Protein AF-A0A7S2LP36-F1 (afdb_monomer)

Foldseek 3Di:
DPDQAAEEEQEAQAPVSVVVVVCCCPVDDPRNHDYHYHYPDPDGHVQFDKDKDQQVVVPDPPPPPVDDDDDDDDDDDDDDDDDDDDDDDDDDDPPPDDPRIDIDGPGDDDDDCVVCVVVVVVCVVVVNDDDDDDPKDWDDPPNNPADTAIPPDPCRRCVDVVNVPDPVSVVVVVD

Sequence (175 aa):
MPDQPKSIAIVGGGVSGLAAAWHLQTQSTPNSVDVHIYESASRLGGHAHTITVDTEKMTSRDYVNGNNGGNSNVTSTNVVEEEKKEEDASTKATQKKNKHEVDIDVGFMVYNNANYPNMTNWFKEMGIQGEETDMSLSISLDQGKTVEWSSHSLQGIFANPMQAIKPEFYTFLRD

Mean predicted aligned error: 13.31 Å

Nearest PDB structures (foldseek):
  6esd-assembly1_A  TM=7.576E-01  e=5.656E-02  Chromobacterium violaceum ATCC 12472
  6g2p-assembly1_A  TM=7.213E-01  e=4.065E-02  Chromobacterium violaceum ATCC 12472
  8dbs-assembly1_A  TM=4.023E-01  e=6.161E+00  Escherichia coli
  5jxt-assembly1_N  TM=4.016E-01  e=9.158E+00  Thermothelomyces thermophilus ATCC 42464

Organism: NCBI:txid267567

Solvent-accessible surface area (backbone atoms only — not comparable to full-atom values): 11621 Å² total; per-residue (Å²): 129,85,75,76,49,47,78,44,82,38,83,41,38,23,62,70,36,48,50,51,52,50,49,54,65,70,73,44,64,88,71,44,62,41,82,45,78,46,51,96,58,101,61,69,27,64,61,45,38,72,46,80,42,52,53,74,80,62,65,71,75,87,76,72,65,96,71,82,88,84,87,87,86,86,89,81,88,83,86,89,81,90,81,90,76,89,79,78,97,87,75,79,72,86,71,80,73,55,97,50,53,45,77,42,64,80,27,79,77,77,86,54,65,87,87,35,52,69,58,50,51,50,35,54,76,71,68,55,85,84,77,92,77,85,88,66,53,72,49,71,34,80,90,58,71,73,43,40,37,26,72,81,41,79,61,28,56,42,60,39,70,77,45,70,76,39,72,68,51,56,52,62,76,70,110

InterPro domains:
  IPR036188 FAD/NAD(P)-binding domain superfamily [G3DSA:3.50.50.60] (2-112)
  IPR036188 FAD/NAD(P)-binding domain superfamily [SSF51905] (1-161)
  IPR050464 Zeta Carotene Desaturase and Related Oxidoreductases [PTHR42923] (3-163)

pLDDT: mean 76.99, std 21.81, range [26.44, 98.38]

Structure (mmCIF, N/CA/C/O backbone):
data_AF-A0A7S2LP36-F1
#
_entry.id   AF-A0A7S2LP36-F1
#
loop_
_atom_site.group_PDB
_atom_site.id
_atom_site.type_symbol
_atom_site.label_atom_id
_atom_site.label_alt_id
_atom_site.label_comp_id
_atom_site.label_asym_id
_atom_site.label_entity_id
_atom_site.label_seq_id
_atom_site.pdbx_PDB_ins_code
_atom_site.Cartn_x
_atom_site.Cartn_y
_atom_site.Cartn_z
_atom_site.occupancy
_atom_site.B_iso_or_equiv
_atom_site.auth_seq_id
_atom_site.auth_comp_id
_atom_site.auth_asym_id
_atom_site.auth_atom_id
_atom_site.pdbx_PDB_model_num
ATOM 1 N N . MET A 1 1 ? -24.268 7.402 36.076 1.00 55.09 1 MET A N 1
ATOM 2 C CA . MET A 1 1 ? -23.758 6.145 35.490 1.00 55.09 1 MET A CA 1
ATOM 3 C C . MET A 1 1 ? -22.726 6.536 34.448 1.00 55.09 1 MET A C 1
ATOM 5 O O . MET A 1 1 ? -23.003 7.518 33.769 1.00 55.09 1 MET A O 1
ATOM 9 N N . PRO A 1 2 ? -21.554 5.888 34.342 1.00 63.28 2 PRO A N 1
ATOM 10 C CA . PRO A 1 2 ? -20.720 6.088 33.161 1.00 63.28 2 PRO A CA 1
ATOM 11 C C . PRO A 1 2 ? -21.531 5.680 31.925 1.00 63.28 2 PRO A C 1
ATOM 13 O O . PRO A 1 2 ? -22.260 4.683 31.978 1.00 63.28 2 PRO A O 1
ATOM 16 N N . ASP A 1 3 ? -21.459 6.478 30.861 1.00 79.06 3 ASP A N 1
ATOM 17 C CA . ASP A 1 3 ? -22.125 6.150 29.601 1.00 79.06 3 ASP A CA 1
ATOM 18 C C . ASP A 1 3 ? -21.605 4.805 29.088 1.00 79.06 3 ASP A C 1
ATOM 20 O O . ASP A 1 3 ? -20.409 4.516 29.152 1.00 79.06 3 ASP A O 1
ATOM 24 N N . GLN A 1 4 ? -22.520 3.956 28.620 1.00 86.06 4 GLN A N 1
ATOM 25 C CA . GLN A 1 4 ? -22.151 2.684 28.006 1.00 86.06 4 GLN A CA 1
ATOM 26 C C . GLN A 1 4 ? -21.386 2.943 26.697 1.00 86.06 4 GLN A C 1
ATOM 28 O O . GLN A 1 4 ? -21.746 3.876 25.968 1.00 86.06 4 GLN A O 1
ATOM 33 N N . PRO A 1 5 ? -20.363 2.130 26.372 1.00 90.19 5 PRO A N 1
ATOM 34 C CA . PRO A 1 5 ? -19.635 2.277 25.120 1.00 90.19 5 PRO A CA 1
ATOM 35 C C . PRO A 1 5 ? -20.576 2.119 23.924 1.00 90.19 5 PRO A C 1
ATOM 37 O O . PRO A 1 5 ? -21.447 1.247 23.896 1.00 90.19 5 PRO A O 1
ATOM 40 N N . LYS A 1 6 ? -20.389 2.959 22.905 1.00 94.31 6 LYS A N 1
ATOM 41 C CA . LYS A 1 6 ? -21.100 2.830 21.630 1.00 94.31 6 LYS A CA 1
ATOM 42 C C . LYS A 1 6 ? -20.491 1.678 20.837 1.00 94.31 6 LYS A C 1
ATOM 44 O O . LYS A 1 6 ? -19.325 1.754 20.457 1.00 94.31 6 LYS A O 1
ATOM 49 N N . SER A 1 7 ? -21.286 0.647 20.564 1.00 95.62 7 SER A N 1
ATOM 50 C CA . SER A 1 7 ? -20.868 -0.464 19.706 1.00 95.62 7 SER A CA 1
ATOM 51 C C . SER A 1 7 ? -20.944 -0.057 18.232 1.00 95.62 7 SER A C 1
ATOM 53 O O . SER A 1 7 ? -21.979 0.429 17.768 1.00 95.62 7 SER A O 1
ATOM 55 N N . ILE A 1 8 ? -19.840 -0.219 17.504 1.00 97.31 8 ILE A N 1
ATOM 56 C CA . ILE A 1 8 ? -19.691 0.170 16.099 1.00 97.31 8 ILE A CA 1
ATOM 57 C C . ILE A 1 8 ? -19.201 -1.041 15.309 1.00 97.31 8 ILE A C 1
ATOM 59 O O . ILE A 1 8 ? -18.147 -1.596 15.606 1.00 97.31 8 ILE A O 1
ATOM 63 N N . ALA A 1 9 ? -19.943 -1.419 14.268 1.00 98.12 9 ALA A N 1
ATOM 64 C CA . ALA A 1 9 ? -19.533 -2.449 13.322 1.00 98.12 9 ALA A CA 1
ATOM 65 C C . ALA A 1 9 ? -18.918 -1.816 12.064 1.00 98.12 9 ALA A C 1
ATOM 67 O O . ALA A 1 9 ? -19.530 -0.953 11.433 1.00 98.12 9 ALA A O 1
ATOM 68 N N . ILE A 1 10 ? -17.732 -2.280 11.677 1.00 98.38 10 ILE A N 1
ATOM 69 C CA . ILE A 1 10 ? -17.052 -1.939 10.425 1.00 98.38 10 ILE A CA 1
ATOM 70 C C . ILE A 1 10 ? -17.064 -3.184 9.540 1.00 98.38 10 ILE A C 1
ATOM 72 O O . ILE A 1 10 ? -16.553 -4.230 9.930 1.00 98.38 10 ILE A O 1
ATOM 76 N N . VAL A 1 11 ? -17.649 -3.079 8.346 1.00 98.12 11 VAL A N 1
ATOM 77 C CA . VAL A 1 11 ? -17.704 -4.177 7.370 1.00 98.12 11 VAL A CA 1
ATOM 78 C C . VAL A 1 11 ? -16.636 -3.940 6.304 1.00 98.12 11 VAL A C 1
ATOM 80 O O . VAL A 1 11 ? -16.739 -3.004 5.514 1.00 98.12 11 VAL A O 1
ATOM 83 N N . GLY A 1 12 ? -15.612 -4.790 6.305 1.00 97.75 12 GLY A N 1
ATOM 84 C CA . GLY A 1 12 ? -14.416 -4.701 5.472 1.00 97.75 12 GLY A CA 1
ATOM 85 C C . GLY A 1 12 ? -13.174 -4.321 6.284 1.00 97.75 12 GLY A C 1
ATOM 86 O O . GLY A 1 12 ? -13.074 -3.221 6.820 1.00 97.75 12 GLY A O 1
ATOM 87 N N . GLY A 1 13 ? -12.196 -5.222 6.324 1.00 96.88 13 GLY A N 1
ATOM 88 C CA . GLY A 1 13 ? -10.902 -5.092 6.998 1.00 96.88 13 GLY A CA 1
ATOM 89 C C . GLY A 1 13 ? -9.774 -4.610 6.082 1.00 96.88 13 GLY A C 1
ATOM 90 O O . GLY A 1 13 ? -8.608 -4.917 6.326 1.00 96.88 13 GLY A O 1
ATOM 91 N N . GLY A 1 14 ? -10.104 -3.894 5.004 1.00 96.38 14 GLY A N 1
ATOM 92 C CA . GLY A 1 14 ? -9.122 -3.226 4.146 1.00 96.38 14 GLY A CA 1
ATOM 93 C C . GLY A 1 14 ? -8.519 -1.975 4.795 1.00 96.38 14 GLY A C 1
ATOM 94 O O . GLY A 1 14 ? -8.896 -1.588 5.900 1.00 96.38 14 GLY A O 1
ATOM 95 N N . VAL A 1 15 ? -7.625 -1.295 4.071 1.00 94.81 15 VAL A N 1
ATOM 96 C CA . VAL A 1 15 ? -6.951 -0.060 4.529 1.00 94.81 15 VAL A CA 1
ATOM 97 C C . VAL A 1 15 ? -7.940 0.979 5.080 1.00 94.81 15 VAL A C 1
ATOM 99 O O . VAL A 1 15 ? -7.708 1.539 6.146 1.00 94.81 15 VAL A O 1
ATOM 102 N N . SER A 1 16 ? -9.075 1.196 4.408 1.00 95.38 16 SER A N 1
ATOM 103 C CA . SER A 1 16 ? -10.108 2.143 4.852 1.00 95.38 16 SER A CA 1
ATOM 104 C C . SER A 1 16 ? -10.789 1.732 6.161 1.00 95.38 16 SER A C 1
ATOM 106 O O . SER A 1 16 ? -10.998 2.576 7.030 1.00 95.38 16 SER A O 1
ATOM 108 N N . GLY A 1 17 ? -11.121 0.449 6.321 1.00 97.31 17 GLY A N 1
ATOM 109 C CA . GLY A 1 17 ? -11.751 -0.073 7.534 1.00 97.31 17 GLY A CA 1
ATOM 110 C C . GLY A 1 17 ? -10.811 -0.027 8.735 1.00 97.31 17 GLY A C 1
ATOM 111 O O . GLY A 1 17 ? -11.211 0.402 9.815 1.00 97.31 17 GLY A O 1
ATOM 112 N N . LEU A 1 18 ? -9.539 -0.379 8.527 1.00 96.56 18 LEU A N 1
ATOM 113 C CA . LEU A 1 18 ? -8.502 -0.275 9.555 1.00 96.56 18 LEU A CA 1
ATOM 114 C C . LEU A 1 18 ? -8.227 1.181 9.946 1.00 96.56 18 LEU A C 1
ATOM 116 O O . LEU A 1 18 ? -8.127 1.472 11.136 1.00 96.56 18 LEU A O 1
ATOM 120 N N . ALA A 1 19 ? -8.176 2.101 8.978 1.00 95.62 19 ALA A N 1
ATOM 121 C CA . ALA A 1 19 ? -8.035 3.530 9.254 1.00 95.62 19 ALA A CA 1
ATOM 122 C C . ALA A 1 19 ? -9.215 4.067 10.074 1.00 95.62 19 ALA A C 1
ATOM 124 O O . ALA A 1 19 ? -9.015 4.783 11.053 1.00 95.62 19 ALA A O 1
ATOM 125 N N . ALA A 1 20 ? -10.447 3.687 9.716 1.00 96.31 20 ALA A N 1
ATOM 126 C CA . ALA A 1 20 ? -11.642 4.078 10.458 1.00 96.31 20 ALA A CA 1
ATOM 127 C C . ALA A 1 20 ? -11.630 3.528 11.893 1.00 96.31 20 ALA A C 1
ATOM 129 O O . ALA A 1 20 ? -11.873 4.280 12.837 1.00 96.31 20 ALA A O 1
ATOM 130 N N . ALA A 1 21 ? -11.299 2.245 12.066 1.00 95.94 21 ALA A N 1
ATOM 131 C CA . ALA A 1 21 ? -11.183 1.615 13.380 1.00 95.94 21 ALA A CA 1
ATOM 132 C C . ALA A 1 21 ? -10.131 2.317 14.248 1.00 95.94 21 ALA A C 1
ATOM 134 O O . ALA A 1 21 ? -10.399 2.672 15.396 1.00 95.94 21 ALA A O 1
ATOM 135 N N . TRP A 1 22 ? -8.954 2.576 13.675 1.00 94.88 22 TRP A N 1
ATOM 136 C CA . TRP A 1 22 ? -7.863 3.265 14.352 1.00 94.88 22 TRP A CA 1
ATOM 137 C C . TRP A 1 22 ? -8.245 4.697 14.749 1.00 94.88 22 TRP A C 1
ATOM 139 O O . TRP A 1 22 ? -8.003 5.101 15.887 1.00 94.88 22 TRP A O 1
ATOM 149 N N . HIS A 1 23 ? -8.907 5.453 13.869 1.00 94.44 23 HIS A N 1
ATOM 150 C CA . HIS A 1 23 ? -9.372 6.804 14.190 1.00 94.44 23 HIS A CA 1
ATOM 151 C C . HIS A 1 23 ? -10.425 6.803 15.302 1.00 94.44 23 HIS A C 1
ATOM 153 O O . HIS A 1 23 ? -10.334 7.609 16.227 1.00 94.44 23 HIS A O 1
ATOM 159 N N . LEU A 1 24 ? -11.400 5.889 15.251 1.00 94.75 24 LEU A N 1
ATOM 160 C CA . LEU A 1 24 ? -12.406 5.755 16.306 1.00 94.75 24 LEU A CA 1
ATOM 161 C C . LEU A 1 24 ? -11.754 5.425 17.648 1.00 94.75 24 LEU A C 1
ATOM 163 O O . LEU A 1 24 ? -12.116 6.021 18.659 1.00 94.75 24 LEU A O 1
ATOM 167 N N . GLN A 1 25 ? -10.766 4.534 17.659 1.00 90.38 25 GLN A N 1
A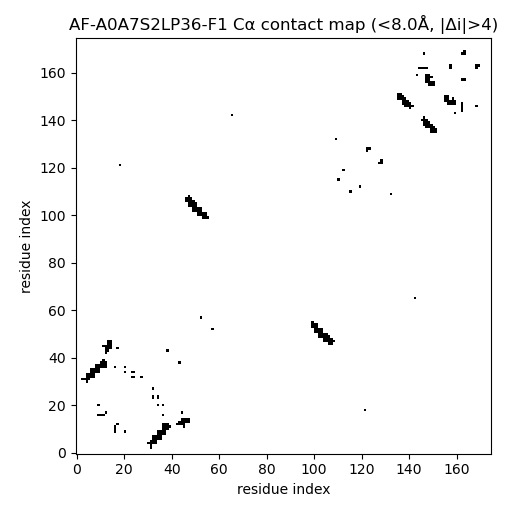TOM 168 C CA . GLN A 1 25 ? -10.091 4.124 18.884 1.00 90.38 25 GLN A CA 1
ATOM 169 C C . GLN A 1 25 ? -9.185 5.218 19.469 1.00 90.38 25 GLN A C 1
ATOM 171 O O . GLN A 1 25 ? -9.096 5.340 20.690 1.00 90.38 25 GLN A O 1
ATOM 176 N N . THR A 1 26 ? -8.507 5.999 18.624 1.00 90.19 26 THR A N 1
ATOM 177 C CA . THR A 1 26 ? -7.523 7.007 19.065 1.00 90.19 26 THR A CA 1
ATOM 178 C C . THR A 1 26 ? -8.133 8.366 19.393 1.00 90.19 26 THR A C 1
ATOM 180 O O . THR A 1 26 ? -7.602 9.069 20.248 1.00 90.19 26 THR A O 1
ATOM 183 N N . GLN A 1 27 ? -9.238 8.745 18.745 1.00 87.94 27 GLN A N 1
ATOM 184 C CA . GLN A 1 27 ? -9.849 10.074 18.905 1.00 87.94 27 GLN A CA 1
ATOM 185 C C . GLN A 1 27 ? -11.044 10.085 19.867 1.00 87.94 27 GLN A C 1
ATOM 187 O O . GLN A 1 27 ? -11.515 11.154 20.257 1.00 87.94 27 GLN A O 1
ATOM 192 N N . SER A 1 28 ? -11.556 8.916 20.256 1.00 90.25 28 SER A N 1
ATOM 193 C CA . SER A 1 28 ? -12.672 8.825 21.199 1.00 90.25 28 SER A CA 1
ATOM 194 C C . SER A 1 28 ? -12.185 8.840 22.647 1.00 90.25 28 SER A C 1
ATOM 196 O O . SER A 1 28 ? -11.067 8.433 22.961 1.00 90.25 28 SER A O 1
ATOM 198 N N . THR A 1 29 ? -13.050 9.271 23.568 1.00 90.69 29 THR A N 1
ATOM 199 C CA . THR A 1 29 ? -12.788 9.144 25.008 1.00 90.69 29 THR A CA 1
ATOM 200 C C . THR A 1 29 ? -12.498 7.673 25.356 1.00 90.69 29 THR A C 1
ATOM 202 O O . THR A 1 29 ? -13.176 6.790 24.815 1.00 90.69 29 THR A O 1
ATOM 205 N N . PRO A 1 30 ? -11.536 7.372 26.249 1.00 88.19 30 PRO A N 1
ATOM 206 C CA . PRO A 1 30 ? -11.256 5.996 26.653 1.00 88.19 30 PRO A CA 1
ATOM 207 C C . PRO A 1 30 ? -12.532 5.251 27.065 1.00 88.19 30 PRO A C 1
ATOM 209 O O . PRO A 1 30 ? -13.345 5.784 27.819 1.00 88.19 30 PRO A O 1
ATOM 212 N N . ASN A 1 31 ? -12.706 4.028 26.558 1.00 85.50 31 ASN A N 1
ATOM 213 C CA . ASN A 1 31 ? -13.874 3.166 26.793 1.00 85.50 31 ASN A CA 1
ATOM 214 C C . ASN A 1 31 ? -15.233 3.738 26.334 1.00 85.50 31 ASN A C 1
ATOM 216 O O . ASN A 1 31 ? -16.269 3.264 26.790 1.00 85.50 31 ASN A O 1
ATOM 220 N N . SER A 1 32 ? -15.261 4.743 25.448 1.00 91.50 32 SER A N 1
ATOM 221 C CA . SER A 1 32 ? -16.523 5.293 24.912 1.00 91.50 32 SER A CA 1
ATOM 222 C C . SER A 1 32 ? -17.010 4.618 23.627 1.00 91.50 32 SER A C 1
ATOM 224 O O . SER A 1 32 ? -18.176 4.774 23.258 1.00 91.50 32 SER A O 1
ATOM 226 N N . VAL A 1 33 ? -16.144 3.857 22.956 1.00 94.31 33 VAL A N 1
ATOM 227 C CA . VAL A 1 33 ? -16.454 3.114 21.731 1.00 94.31 33 VAL A CA 1
ATOM 228 C C . VAL A 1 33 ? -15.968 1.675 21.849 1.00 94.31 33 VAL A C 1
ATOM 230 O O . VAL A 1 33 ? -14.932 1.416 22.458 1.00 94.31 33 VAL A O 1
ATOM 233 N N . ASP A 1 34 ? -16.731 0.761 21.262 1.00 94.69 34 ASP A N 1
ATOM 234 C CA . ASP A 1 34 ? -16.422 -0.662 21.136 1.00 94.69 34 ASP A CA 1
ATOM 235 C C . ASP A 1 34 ? -16.516 -1.042 19.650 1.00 94.69 34 ASP A C 1
ATOM 237 O O . ASP A 1 34 ? -17.600 -0.998 19.061 1.00 94.69 34 ASP A O 1
ATOM 241 N N . VAL A 1 35 ? -15.374 -1.317 19.014 1.00 95.94 35 VAL A N 1
ATOM 242 C CA . VAL A 1 35 ? -15.261 -1.458 17.553 1.00 95.94 35 VAL A CA 1
ATOM 243 C C . VAL A 1 35 ? -15.135 -2.927 17.159 1.00 95.94 35 VAL A C 1
ATOM 245 O O . VAL A 1 35 ? -14.194 -3.611 17.552 1.00 95.94 35 VAL A O 1
ATOM 248 N N . HIS A 1 36 ? -16.045 -3.384 16.299 1.00 97.25 36 HIS A N 1
ATOM 249 C CA . HIS A 1 36 ? -16.085 -4.739 15.748 1.00 97.25 36 HIS A CA 1
ATOM 250 C C . HIS A 1 36 ? -15.806 -4.691 14.246 1.00 97.25 36 HIS A C 1
ATOM 252 O O . HIS A 1 36 ? -16.539 -4.033 13.509 1.00 97.25 36 HIS A O 1
ATOM 258 N N . ILE A 1 37 ? -14.770 -5.388 13.774 1.00 98.00 37 ILE A N 1
ATOM 259 C CA . ILE A 1 37 ? -14.436 -5.470 12.343 1.00 98.00 37 ILE A CA 1
ATOM 260 C C . ILE A 1 37 ? -14.888 -6.824 11.799 1.00 98.00 37 ILE A C 1
ATOM 262 O O . ILE A 1 37 ? -14.480 -7.869 12.300 1.00 98.00 37 ILE A O 1
ATOM 266 N N . TYR A 1 38 ? -15.689 -6.796 10.739 1.00 98.06 38 TYR A N 1
ATOM 267 C CA . TYR A 1 38 ? -16.131 -7.972 10.001 1.00 98.06 38 TYR A CA 1
ATOM 268 C C . TYR A 1 38 ? -15.438 -7.998 8.643 1.00 98.06 38 TYR A C 1
ATOM 270 O O . TYR A 1 38 ? -15.689 -7.139 7.800 1.00 98.06 38 TYR A O 1
ATOM 278 N N . GLU A 1 39 ? -14.576 -8.986 8.421 1.00 98.00 39 GLU A N 1
ATOM 279 C CA . GLU A 1 39 ? -13.899 -9.217 7.145 1.00 98.00 39 GLU A CA 1
ATOM 280 C C . GLU A 1 39 ? -14.290 -10.592 6.600 1.00 98.00 39 GLU A C 1
ATOM 282 O O . GLU A 1 39 ? -14.384 -11.571 7.336 1.00 98.00 39 GLU A O 1
ATOM 287 N N . SER A 1 40 ? -14.561 -10.640 5.299 1.00 97.44 40 SER A N 1
ATOM 288 C CA . SER A 1 40 ? -14.930 -11.854 4.572 1.00 97.44 40 SER A CA 1
ATOM 289 C C . SER A 1 40 ? -13.745 -12.794 4.345 1.00 97.44 40 SER A C 1
ATOM 291 O O . SER A 1 40 ? -13.912 -14.012 4.310 1.00 97.44 40 SER A O 1
ATOM 293 N N . ALA A 1 41 ? -12.548 -12.234 4.175 1.00 95.50 41 ALA A N 1
ATOM 294 C CA . ALA A 1 41 ? -11.318 -12.978 3.994 1.00 95.50 41 ALA A CA 1
ATOM 295 C C . ALA A 1 41 ? -10.727 -13.437 5.334 1.00 95.50 41 ALA A C 1
ATOM 297 O O . ALA A 1 41 ? -10.938 -12.840 6.384 1.00 95.50 41 ALA A O 1
ATOM 298 N N . SER A 1 42 ? -9.864 -14.451 5.282 1.00 95.62 42 SER A N 1
ATOM 299 C CA . SER A 1 42 ? -9.089 -14.918 6.439 1.00 95.62 42 SER A CA 1
A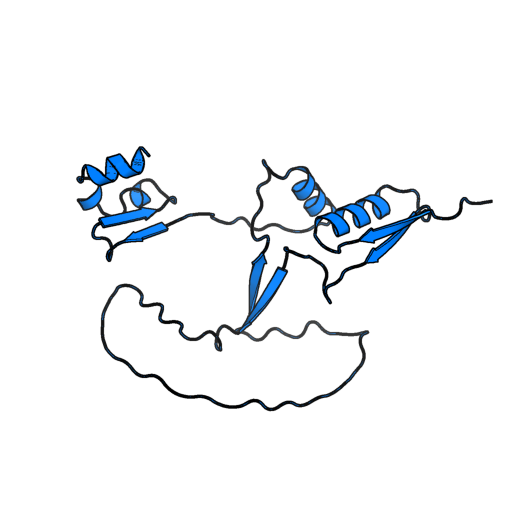TOM 300 C C . SER A 1 42 ? -7.932 -13.985 6.839 1.00 95.62 42 SER A C 1
ATOM 302 O O . SER A 1 42 ? -7.072 -14.380 7.622 1.00 95.62 42 SER A O 1
ATOM 304 N N . ARG A 1 43 ? -7.853 -12.778 6.262 1.00 94.19 43 ARG A N 1
ATOM 305 C CA . ARG A 1 43 ? -6.773 -11.802 6.471 1.00 94.19 43 ARG A CA 1
ATOM 306 C C . ARG A 1 43 ? -7.323 -10.380 6.427 1.00 94.19 43 ARG A C 1
ATOM 308 O O . ARG A 1 43 ? -8.291 -10.113 5.719 1.00 94.19 43 ARG A O 1
ATOM 315 N N . LEU A 1 44 ? -6.623 -9.465 7.084 1.00 95.94 44 LEU A N 1
ATOM 316 C CA . LEU A 1 44 ? -6.829 -8.023 6.944 1.00 95.94 44 LEU A CA 1
ATOM 317 C C . LEU A 1 44 ? -6.014 -7.465 5.761 1.00 95.94 44 LEU A C 1
ATOM 319 O O . LEU A 1 44 ? -5.140 -8.144 5.224 1.00 95.94 44 LEU A O 1
ATOM 323 N N . GLY A 1 45 ? -6.299 -6.228 5.353 1.00 93.62 45 GLY A N 1
ATOM 324 C CA . GLY A 1 45 ? -5.525 -5.469 4.357 1.00 93.62 45 GLY A CA 1
ATOM 325 C C . GLY A 1 45 ? -6.226 -5.284 3.008 1.00 93.62 45 GLY A C 1
ATOM 326 O O . GLY A 1 45 ? -6.066 -4.248 2.358 1.00 93.62 45 GLY A O 1
ATOM 327 N N . GLY A 1 46 ? -7.102 -6.212 2.611 1.00 93.62 46 GLY A N 1
ATOM 328 C CA . GLY A 1 46 ? -7.822 -6.122 1.337 1.00 93.62 46 GLY A CA 1
ATOM 329 C C . GLY A 1 46 ? -6.854 -6.099 0.145 1.00 93.62 46 GLY A C 1
ATOM 330 O O . GLY A 1 46 ? -6.144 -7.077 -0.085 1.00 93.62 46 GLY A O 1
ATOM 331 N N . HIS A 1 47 ? -6.829 -4.995 -0.610 1.00 94.31 47 HIS A N 1
ATOM 332 C CA . HIS A 1 47 ? -5.890 -4.806 -1.725 1.00 94.31 47 HIS A CA 1
ATOM 333 C C . HIS A 1 47 ? -4.444 -4.559 -1.275 1.00 94.31 47 HIS A C 1
ATOM 335 O O . HIS A 1 47 ? -3.545 -4.795 -2.071 1.00 94.31 47 HIS A O 1
ATOM 341 N N . ALA A 1 48 ? -4.208 -4.104 -0.040 1.00 94.00 48 ALA A N 1
ATOM 342 C CA . ALA A 1 48 ? -2.862 -4.060 0.522 1.00 94.00 48 ALA A CA 1
ATOM 343 C C . ALA A 1 48 ? -2.478 -5.483 0.932 1.00 94.00 48 ALA A C 1
ATOM 345 O O . ALA A 1 48 ? -3.043 -6.036 1.881 1.00 94.00 48 ALA A O 1
ATOM 346 N N . HIS A 1 49 ? -1.601 -6.108 0.150 1.00 93.69 49 HIS A N 1
ATOM 347 C CA . HIS A 1 49 ? -1.298 -7.523 0.301 1.00 93.69 49 HIS A CA 1
ATOM 348 C C . HIS A 1 49 ? 0.140 -7.825 -0.103 1.00 93.69 49 HIS A C 1
ATOM 350 O O . HIS A 1 49 ? 0.518 -7.649 -1.260 1.00 93.69 49 HIS A O 1
ATOM 356 N N . THR A 1 50 ? 0.885 -8.355 0.858 1.00 92.81 50 THR A N 1
ATOM 357 C CA . THR A 1 50 ? 2.248 -8.846 0.691 1.00 92.81 50 THR A CA 1
ATOM 358 C C . THR A 1 50 ? 2.226 -10.369 0.716 1.00 92.81 50 THR A C 1
ATOM 360 O O . THR A 1 50 ? 1.631 -10.967 1.616 1.00 92.81 50 THR A O 1
ATOM 363 N N . ILE A 1 51 ? 2.869 -11.002 -0.261 1.00 92.19 51 ILE A N 1
ATOM 364 C CA . ILE A 1 51 ? 3.072 -12.452 -0.293 1.00 92.19 51 ILE A CA 1
ATOM 365 C C . ILE A 1 51 ? 4.557 -12.768 -0.158 1.00 92.19 51 ILE A C 1
ATOM 367 O O . ILE A 1 51 ? 5.398 -12.064 -0.710 1.00 92.19 51 ILE A O 1
ATOM 371 N N . THR A 1 52 ? 4.886 -13.848 0.543 1.00 92.44 52 THR A N 1
ATOM 372 C CA . THR A 1 52 ? 6.258 -14.358 0.595 1.00 92.44 52 THR A CA 1
ATOM 373 C C . THR A 1 52 ? 6.458 -15.383 -0.512 1.00 92.44 52 THR A C 1
ATOM 375 O O . THR A 1 52 ? 5.662 -16.309 -0.678 1.00 92.44 52 THR A O 1
ATOM 378 N N . VAL A 1 53 ? 7.528 -15.208 -1.276 1.00 90.19 53 VAL A N 1
ATOM 379 C CA . VAL A 1 53 ? 7.859 -16.007 -2.450 1.00 90.19 53 VAL A CA 1
ATOM 380 C C . VAL A 1 53 ? 9.252 -16.602 -2.304 1.00 90.19 53 VAL A C 1
ATOM 382 O O . VAL A 1 53 ? 10.201 -15.898 -1.974 1.00 90.19 53 VAL A O 1
ATOM 385 N N . ASP A 1 54 ? 9.376 -17.894 -2.607 1.00 89.00 54 ASP A N 1
ATOM 386 C CA . ASP A 1 54 ? 10.654 -18.600 -2.698 1.00 89.00 54 ASP A CA 1
ATOM 387 C C . ASP A 1 54 ? 11.267 -18.417 -4.096 1.00 89.00 54 ASP A C 1
ATOM 389 O O . ASP A 1 54 ? 10.770 -18.941 -5.099 1.00 89.00 54 ASP A O 1
ATOM 393 N N . THR A 1 55 ? 12.354 -17.654 -4.158 1.00 84.12 55 THR A N 1
ATOM 394 C CA . THR A 1 55 ? 13.049 -17.291 -5.398 1.00 84.12 55 THR A CA 1
ATOM 395 C C . THR A 1 55 ? 13.752 -18.470 -6.074 1.00 84.12 55 THR A C 1
ATOM 397 O O . THR A 1 55 ? 13.940 -18.428 -7.287 1.00 84.12 55 THR A O 1
ATOM 400 N N . GLU A 1 56 ? 14.077 -19.554 -5.359 1.00 81.38 56 GLU A N 1
ATOM 401 C CA . GLU A 1 56 ? 14.658 -20.756 -5.982 1.00 81.38 56 GLU A CA 1
ATOM 402 C C . GLU A 1 56 ? 13.601 -21.600 -6.698 1.00 81.38 56 GLU A C 1
ATOM 404 O O . GLU A 1 56 ? 13.857 -22.192 -7.749 1.00 81.38 56 GLU A O 1
ATOM 409 N N . LYS A 1 57 ? 12.377 -21.614 -6.163 1.00 75.62 57 LYS A N 1
ATOM 410 C CA . LYS A 1 57 ? 11.230 -22.269 -6.809 1.00 75.62 57 LYS A CA 1
ATOM 411 C C . LYS A 1 57 ? 10.637 -21.426 -7.934 1.00 75.62 57 LYS A C 1
ATOM 413 O O . LYS A 1 57 ? 9.961 -21.966 -8.805 1.00 75.62 57 LYS A O 1
ATOM 418 N N . MET A 1 58 ? 10.926 -20.124 -7.957 1.00 64.25 58 MET A N 1
ATOM 419 C CA . MET A 1 58 ? 10.657 -19.231 -9.085 1.00 64.25 58 MET A CA 1
ATOM 420 C C . MET A 1 58 ? 11.796 -19.239 -10.111 1.00 64.25 58 MET A C 1
ATOM 422 O O . MET A 1 58 ? 12.248 -18.196 -10.580 1.00 64.25 58 MET A O 1
ATOM 426 N N . THR A 1 59 ? 12.267 -20.420 -10.498 1.00 56.06 59 THR A N 1
ATOM 427 C CA . THR A 1 59 ? 13.186 -20.541 -11.628 1.00 56.06 59 THR A CA 1
ATOM 428 C C . THR A 1 59 ? 12.386 -20.672 -12.926 1.00 56.06 59 THR A C 1
ATOM 430 O O . THR A 1 59 ? 11.696 -21.656 -13.176 1.00 56.06 59 THR A O 1
ATOM 433 N N . SER A 1 60 ? 12.502 -19.631 -13.756 1.00 50.59 60 SER A N 1
ATOM 434 C CA . SER A 1 60 ? 12.291 -19.675 -15.208 1.00 50.59 60 SER A CA 1
ATOM 435 C C . SER A 1 60 ? 10.837 -19.773 -15.704 1.00 50.59 60 SER A C 1
ATOM 437 O O . SER A 1 60 ? 10.419 -20.780 -16.269 1.00 50.59 60 SER A O 1
ATOM 439 N N . ARG A 1 61 ? 10.089 -18.660 -15.679 1.00 48.22 61 ARG A N 1
ATOM 440 C CA . ARG A 1 61 ? 9.459 -18.267 -16.956 1.00 48.22 61 ARG A CA 1
ATOM 441 C C . ARG A 1 61 ? 10.571 -17.647 -17.779 1.00 48.22 61 ARG A C 1
ATOM 443 O O . ARG A 1 61 ? 11.308 -16.835 -17.232 1.00 48.22 61 ARG A O 1
ATOM 450 N N . ASP A 1 62 ? 10.691 -18.074 -19.028 1.00 44.69 62 ASP A N 1
ATOM 451 C CA . ASP A 1 62 ? 11.686 -17.687 -20.030 1.00 44.69 62 ASP A CA 1
ATOM 452 C C . ASP A 1 62 ? 11.931 -16.168 -20.105 1.00 44.69 62 ASP A C 1
ATOM 454 O O . ASP A 1 62 ? 11.487 -15.486 -21.029 1.00 44.69 62 ASP A O 1
ATOM 458 N N . TYR A 1 63 ? 12.655 -15.606 -19.138 1.00 42.88 63 TYR A N 1
ATOM 459 C CA . TYR A 1 63 ? 13.210 -14.270 -19.249 1.00 42.88 63 TYR A CA 1
ATOM 460 C C . TYR A 1 63 ? 14.433 -14.400 -20.148 1.00 42.88 63 TYR A C 1
ATOM 462 O O . TYR A 1 63 ? 15.572 -14.525 -19.697 1.00 42.88 63 TYR A O 1
ATOM 470 N N . VAL A 1 64 ? 14.173 -14.447 -21.453 1.00 39.91 64 VAL A N 1
ATOM 471 C CA . VAL A 1 64 ? 15.207 -14.290 -22.465 1.00 39.91 64 VAL A CA 1
ATOM 472 C C . VAL A 1 64 ? 15.644 -12.835 -22.378 1.00 39.91 64 VAL A C 1
ATOM 474 O O . VAL A 1 64 ? 15.027 -11.946 -22.962 1.00 39.91 64 VAL A O 1
ATOM 477 N N . ASN A 1 65 ? 16.703 -12.578 -21.609 1.00 41.16 65 ASN A N 1
ATOM 478 C CA . ASN A 1 65 ? 17.486 -11.367 -21.795 1.00 41.16 65 ASN A CA 1
ATOM 479 C C . ASN A 1 65 ? 17.847 -11.328 -23.286 1.00 41.16 65 ASN A C 1
ATOM 481 O O . ASN A 1 65 ? 18.354 -12.324 -23.803 1.00 41.16 65 ASN A O 1
ATOM 485 N N . GLY A 1 66 ? 17.519 -10.244 -23.990 1.00 47.03 66 GLY A N 1
ATOM 486 C CA . GLY A 1 66 ? 17.596 -10.127 -25.453 1.00 47.03 66 GLY A CA 1
ATOM 487 C C . GLY A 1 66 ? 19.009 -10.198 -26.042 1.00 47.03 66 GLY A C 1
ATOM 488 O O . GLY A 1 66 ? 19.245 -9.653 -27.114 1.00 47.03 66 GLY A O 1
ATOM 489 N N . ASN A 1 67 ? 19.953 -10.851 -25.364 1.00 43.03 67 ASN A N 1
ATOM 490 C CA . ASN A 1 67 ? 21.315 -11.036 -25.807 1.00 43.03 67 ASN A CA 1
ATOM 491 C C . ASN A 1 67 ? 21.728 -12.520 -25.731 1.00 43.03 67 ASN A C 1
ATOM 493 O O . ASN A 1 67 ? 22.000 -13.055 -24.658 1.00 43.03 67 ASN A O 1
ATOM 497 N N . ASN A 1 68 ? 21.851 -13.107 -26.927 1.00 36.88 68 ASN A N 1
ATOM 498 C CA . ASN A 1 68 ? 22.464 -14.386 -27.310 1.00 36.88 68 ASN A CA 1
ATOM 499 C C . ASN A 1 68 ? 21.639 -15.677 -27.181 1.00 36.88 68 ASN A C 1
ATOM 501 O O . ASN A 1 68 ? 21.146 -16.060 -26.128 1.00 36.88 68 ASN A O 1
ATOM 505 N N . GLY A 1 69 ? 21.527 -16.356 -28.329 1.00 38.47 69 GLY A N 1
ATOM 506 C CA . GLY A 1 69 ? 20.769 -17.585 -28.509 1.00 38.47 69 GLY A CA 1
ATOM 507 C C . GLY A 1 69 ? 21.468 -18.849 -28.019 1.00 38.47 69 GLY A C 1
ATOM 508 O O . GLY A 1 69 ? 22.661 -18.863 -27.735 1.00 38.47 69 GLY A O 1
ATOM 509 N N . GLY A 1 70 ? 20.695 -19.935 -28.020 1.00 32.47 70 GLY A N 1
ATOM 510 C CA . GLY A 1 70 ? 21.221 -21.291 -27.933 1.00 32.47 70 GLY A CA 1
ATOM 511 C C . GLY A 1 70 ? 20.604 -22.151 -26.835 1.00 32.47 70 GLY A C 1
ATOM 512 O O . GLY A 1 70 ? 21.141 -22.244 -25.743 1.00 32.47 70 GLY A O 1
ATOM 513 N N . ASN A 1 71 ? 19.593 -22.908 -27.259 1.00 32.53 71 ASN A N 1
ATOM 514 C CA . ASN A 1 71 ? 19.264 -24.270 -26.842 1.00 32.53 71 ASN A CA 1
ATOM 515 C C . ASN A 1 71 ? 18.329 -24.520 -25.641 1.00 32.53 71 ASN A C 1
ATOM 517 O O . ASN A 1 71 ? 18.487 -24.029 -24.531 1.00 32.53 71 ASN A O 1
ATOM 521 N N . SER A 1 72 ? 17.362 -25.377 -25.953 1.00 43.00 72 SER A N 1
ATOM 522 C CA . SER A 1 72 ? 16.274 -25.951 -25.172 1.00 43.00 72 SER A CA 1
ATOM 523 C C . SER A 1 72 ? 16.730 -27.003 -24.157 1.00 43.00 72 SER A C 1
ATOM 525 O O . SER A 1 72 ? 17.669 -27.748 -24.433 1.00 43.00 72 SER A O 1
ATOM 527 N N . ASN A 1 73 ? 15.984 -27.168 -23.057 1.00 33.78 73 ASN A N 1
ATOM 528 C CA . ASN A 1 73 ? 15.210 -28.392 -22.783 1.00 33.78 73 ASN A CA 1
ATOM 529 C C . ASN A 1 73 ? 14.414 -28.298 -21.468 1.00 33.78 73 ASN A C 1
ATOM 531 O O . ASN A 1 73 ? 14.912 -27.872 -20.432 1.00 33.78 73 ASN A O 1
ATOM 535 N N . VAL A 1 74 ? 13.160 -28.733 -21.565 1.00 40.50 74 VAL A N 1
ATOM 536 C CA . VAL A 1 74 ? 12.133 -28.858 -20.520 1.00 40.50 74 VAL A CA 1
ATOM 537 C C . VAL A 1 74 ? 12.301 -30.182 -19.742 1.00 40.50 74 VAL A C 1
ATOM 539 O O . VAL A 1 74 ? 12.931 -31.112 -20.249 1.00 40.50 74 VAL A O 1
ATOM 542 N N . THR A 1 75 ? 11.589 -30.298 -18.605 1.00 26.48 75 THR A N 1
ATOM 543 C CA . THR A 1 75 ? 11.246 -31.487 -17.762 1.00 26.48 75 THR A CA 1
ATOM 544 C C . THR A 1 75 ? 12.210 -31.681 -16.570 1.00 26.48 75 THR A C 1
ATOM 546 O O . THR A 1 75 ? 13.411 -31.766 -16.765 1.00 26.48 75 THR A O 1
ATOM 549 N N . SER A 1 76 ? 11.800 -31.767 -15.295 1.00 33.59 76 SER A N 1
ATOM 550 C CA . SER A 1 76 ? 10.701 -32.572 -14.742 1.00 33.59 76 SER A CA 1
ATOM 551 C C . SER A 1 76 ? 10.280 -32.152 -13.318 1.00 33.59 76 SER A C 1
ATOM 553 O O . SER A 1 76 ? 11.090 -31.700 -12.517 1.00 33.59 76 SER A O 1
ATOM 555 N N . THR A 1 77 ? 8.997 -32.397 -13.048 1.00 31.09 77 THR A N 1
ATOM 556 C CA . THR A 1 77 ? 8.289 -32.708 -11.787 1.00 31.09 77 THR A CA 1
ATOM 557 C C . THR A 1 77 ? 9.085 -33.278 -10.603 1.00 31.09 77 THR A C 1
ATOM 559 O O . THR A 1 77 ? 9.974 -34.092 -10.826 1.00 31.09 77 THR A O 1
ATOM 562 N N . ASN A 1 78 ? 8.632 -32.992 -9.364 1.00 33.91 78 ASN A N 1
ATOM 563 C CA . ASN A 1 78 ? 8.239 -33.991 -8.338 1.00 33.91 78 ASN A CA 1
ATOM 564 C C . ASN A 1 78 ? 7.498 -33.321 -7.148 1.00 33.91 78 ASN A C 1
ATOM 566 O O . ASN A 1 78 ? 7.972 -32.325 -6.617 1.00 33.91 78 ASN A O 1
ATOM 570 N N . VAL A 1 79 ? 6.215 -33.653 -6.940 1.00 28.73 79 VAL A N 1
ATOM 571 C CA . VAL A 1 79 ? 5.625 -34.531 -5.892 1.00 28.73 79 VAL A CA 1
ATOM 572 C C . VAL A 1 79 ? 5.505 -33.867 -4.510 1.00 28.73 79 VAL A C 1
ATOM 574 O O . VAL A 1 79 ? 6.484 -33.492 -3.879 1.00 28.73 79 VAL A O 1
ATOM 577 N N . VAL A 1 80 ? 4.246 -33.743 -4.083 1.00 34.19 80 VAL A N 1
ATOM 578 C CA . VAL A 1 80 ? 3.765 -33.305 -2.768 1.00 34.19 80 VAL A CA 1
ATOM 579 C C . VAL A 1 80 ? 3.997 -34.412 -1.740 1.00 34.19 80 VAL A C 1
ATOM 581 O O . VAL A 1 80 ? 3.628 -35.552 -2.007 1.00 34.19 80 VAL A O 1
ATOM 584 N N . GLU A 1 81 ? 4.469 -34.059 -0.545 1.00 26.44 81 GLU A N 1
ATOM 585 C CA . GLU A 1 81 ? 4.144 -34.804 0.675 1.00 26.44 81 GLU A CA 1
ATOM 586 C C . GLU A 1 81 ? 3.548 -33.833 1.702 1.00 26.44 81 GLU A C 1
ATOM 588 O O . GLU A 1 81 ? 4.170 -32.851 2.111 1.00 26.44 81 GLU A O 1
ATOM 593 N N . GLU A 1 82 ? 2.285 -34.086 2.047 1.00 32.12 82 GLU A N 1
ATOM 594 C CA . GLU A 1 82 ? 1.588 -33.480 3.174 1.00 32.12 82 GLU A CA 1
ATOM 595 C C . GLU A 1 82 ? 2.056 -34.158 4.466 1.00 32.12 82 GLU A C 1
ATOM 597 O O . GLU A 1 82 ? 1.894 -35.366 4.618 1.00 32.12 82 GLU A O 1
ATOM 602 N N . GLU A 1 83 ? 2.506 -33.381 5.450 1.00 28.77 83 GLU A N 1
ATOM 603 C CA . GLU A 1 83 ? 2.407 -33.793 6.850 1.00 28.77 83 GLU A CA 1
ATOM 604 C C . GLU A 1 83 ? 1.671 -32.720 7.654 1.00 28.77 83 GLU A C 1
ATOM 606 O O . GLU A 1 83 ? 2.129 -31.590 7.838 1.00 28.77 83 GLU A O 1
ATOM 611 N N . LYS A 1 84 ? 0.483 -33.099 8.133 1.00 32.62 84 LYS A N 1
ATOM 612 C CA . LYS A 1 84 ? -0.294 -32.366 9.131 1.00 32.62 84 LYS A CA 1
ATOM 613 C C . LYS A 1 84 ? 0.381 -32.484 10.495 1.00 32.62 84 LYS A C 1
ATOM 615 O O . LYS A 1 84 ? 0.550 -33.599 10.983 1.00 32.62 84 LYS A O 1
ATOM 620 N N . LYS A 1 85 ? 0.581 -31.354 11.175 1.00 29.33 85 LYS A N 1
ATOM 621 C CA . LYS A 1 85 ? 0.440 -31.276 12.636 1.00 29.33 85 LYS A CA 1
ATOM 622 C C . LYS A 1 85 ? -0.279 -29.989 13.032 1.00 29.33 85 LYS A C 1
ATOM 624 O O . LYS A 1 85 ? 0.180 -28.889 12.732 1.00 29.33 85 LYS A O 1
ATOM 629 N N . GLU A 1 86 ? -1.434 -30.174 13.665 1.00 35.44 86 GLU A N 1
ATOM 630 C CA . GLU A 1 86 ? -2.113 -29.182 14.499 1.00 35.44 86 GLU A CA 1
ATOM 631 C C . GLU A 1 86 ? -1.211 -28.824 15.684 1.00 35.44 86 GLU A C 1
ATOM 633 O O . GLU A 1 86 ? -0.694 -29.736 16.322 1.00 35.44 86 GLU A O 1
ATOM 638 N N . GLU A 1 87 ? -1.035 -27.529 15.975 1.00 31.84 87 GLU A N 1
ATOM 639 C CA . GLU A 1 87 ? -0.725 -27.026 17.322 1.00 31.84 87 GLU A CA 1
ATOM 640 C C . GLU A 1 87 ? -0.842 -25.487 17.407 1.00 31.84 87 GLU A C 1
ATOM 642 O O . GLU A 1 87 ? -0.744 -24.764 16.410 1.00 31.84 87 GLU A O 1
ATOM 647 N N . ASP A 1 88 ? -1.110 -25.031 18.632 1.00 30.08 88 ASP A N 1
ATOM 648 C CA . ASP A 1 88 ? -1.893 -23.866 19.059 1.00 30.08 88 ASP A CA 1
ATOM 649 C C . ASP A 1 88 ? -1.436 -22.443 18.662 1.00 30.08 88 ASP A C 1
ATOM 651 O O . ASP A 1 88 ? -0.261 -22.104 18.515 1.00 30.08 88 ASP A O 1
ATOM 655 N N . ALA A 1 89 ? -2.433 -21.558 18.555 1.00 40.97 89 ALA A N 1
ATOM 656 C CA . ALA A 1 89 ? -2.396 -20.246 17.902 1.00 40.97 89 ALA A CA 1
ATOM 657 C C . ALA A 1 89 ? 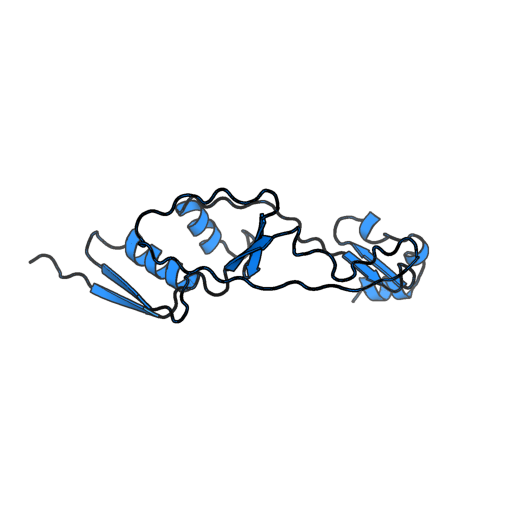-1.868 -19.055 18.738 1.00 40.97 89 ALA A C 1
ATOM 659 O O . ALA A 1 89 ? -2.140 -17.909 18.388 1.00 40.97 89 ALA A O 1
ATOM 660 N N . SER A 1 90 ? -1.117 -19.263 19.824 1.00 35.75 90 SER A N 1
ATOM 661 C CA . SER A 1 90 ? -0.774 -18.159 20.749 1.00 35.75 90 SER A CA 1
ATOM 662 C C . SER A 1 90 ? 0.711 -17.789 20.826 1.00 35.75 90 SER A C 1
ATOM 664 O O . SER A 1 90 ? 1.066 -16.847 21.539 1.00 35.75 90 SER A O 1
ATOM 666 N N . THR A 1 91 ? 1.618 -18.487 20.137 1.00 39.53 91 THR A N 1
ATOM 667 C CA . THR A 1 91 ? 3.056 -18.155 20.197 1.00 39.53 91 THR A CA 1
ATOM 668 C C . THR A 1 91 ? 3.794 -18.635 18.942 1.00 39.53 91 THR A C 1
ATOM 670 O O . THR A 1 91 ? 4.430 -19.681 18.948 1.00 39.53 91 THR A O 1
ATOM 673 N N . LYS A 1 92 ? 3.734 -17.885 17.835 1.00 41.75 92 LYS A N 1
ATOM 674 C CA . LYS A 1 92 ? 4.668 -18.057 16.701 1.00 41.75 92 LYS A CA 1
ATOM 675 C C . LYS A 1 92 ? 5.539 -16.803 16.644 1.00 41.75 92 LYS A C 1
ATOM 677 O O . LYS A 1 92 ? 5.061 -15.732 16.307 1.00 41.75 92 LYS A O 1
ATOM 682 N N . ALA A 1 93 ? 6.739 -16.830 17.221 1.00 42.09 93 ALA A N 1
ATOM 683 C CA . ALA A 1 93 ? 7.948 -17.295 16.546 1.00 42.09 93 ALA A CA 1
ATOM 684 C C . ALA A 1 93 ? 8.077 -16.617 15.179 1.00 42.09 93 ALA A C 1
ATOM 686 O O . ALA A 1 93 ? 7.425 -17.029 14.221 1.00 42.09 93 ALA A O 1
ATOM 687 N N . THR A 1 94 ? 8.927 -15.591 15.096 1.00 47.06 94 THR A N 1
ATOM 688 C CA . THR A 1 94 ? 9.499 -15.130 13.831 1.00 47.06 94 THR A CA 1
ATOM 689 C C . THR A 1 94 ? 10.153 -16.347 13.191 1.00 47.06 94 THR A C 1
ATOM 691 O O . THR A 1 94 ? 11.269 -16.724 13.555 1.00 47.06 94 THR A O 1
ATOM 694 N N . GLN A 1 95 ? 9.422 -17.043 12.319 1.00 57.09 95 GLN A N 1
ATOM 695 C CA . GLN A 1 95 ? 9.989 -18.127 11.540 1.00 57.09 95 GLN A CA 1
ATOM 696 C C . GLN A 1 95 ? 11.154 -17.517 10.770 1.00 57.09 95 GLN A C 1
ATOM 698 O O . GLN A 1 95 ? 11.008 -16.488 10.108 1.00 57.09 95 GLN A O 1
ATOM 703 N N . LYS A 1 96 ? 12.346 -18.076 10.971 1.00 61.50 96 LYS A N 1
ATOM 704 C CA . LYS A 1 96 ? 13.562 -17.587 10.335 1.00 61.50 96 LYS A CA 1
ATOM 705 C C . LYS A 1 96 ? 13.365 -17.767 8.833 1.00 61.50 96 LYS A C 1
ATOM 707 O O . LYS A 1 96 ? 13.398 -18.903 8.371 1.00 61.50 96 LYS A O 1
ATOM 712 N N . LYS A 1 97 ? 13.114 -16.666 8.116 1.00 68.19 97 LYS A N 1
ATOM 713 C CA . LYS A 1 97 ? 12.929 -16.692 6.662 1.00 68.19 97 LYS A CA 1
ATOM 714 C C . LYS A 1 97 ? 14.062 -17.465 6.013 1.00 68.19 97 LYS A C 1
ATOM 716 O O . LYS A 1 97 ? 15.232 -17.291 6.383 1.00 68.19 97 LYS A O 1
ATOM 721 N N . ASN A 1 98 ? 13.710 -18.310 5.055 1.00 77.50 98 ASN A N 1
ATOM 722 C CA . ASN A 1 98 ? 14.713 -18.979 4.245 1.00 77.50 98 ASN A CA 1
ATOM 723 C C . ASN A 1 98 ? 15.516 -17.921 3.475 1.00 77.50 98 ASN A C 1
ATOM 725 O O . ASN A 1 98 ? 14.999 -16.862 3.127 1.00 77.50 98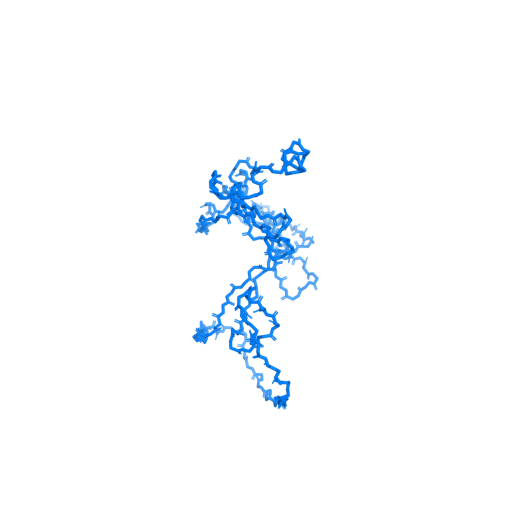 ASN A O 1
ATOM 729 N N . LYS A 1 99 ? 16.792 -18.201 3.183 1.00 82.38 99 LYS A N 1
ATOM 730 C CA . LYS A 1 99 ? 17.684 -17.257 2.476 1.00 82.38 99 LYS A CA 1
ATOM 731 C C . LYS A 1 99 ? 17.113 -16.791 1.125 1.00 82.38 99 LYS A C 1
ATOM 733 O O . LYS A 1 99 ? 17.476 -15.722 0.647 1.00 82.38 99 LYS A O 1
ATOM 738 N N . HIS A 1 100 ? 16.243 -17.601 0.532 1.00 84.31 100 HIS A N 1
ATOM 739 C CA . HIS A 1 100 ? 15.680 -17.410 -0.797 1.00 84.31 100 HIS A CA 1
ATOM 740 C C . HIS A 1 100 ? 14.245 -16.870 -0.775 1.00 84.31 100 HIS A C 1
ATOM 742 O O . HIS A 1 100 ? 13.640 -16.735 -1.833 1.00 84.31 100 HIS A O 1
ATOM 748 N N . GLU A 1 101 ? 13.701 -16.540 0.398 1.00 90.25 101 GLU A N 1
ATOM 749 C CA . GLU A 1 101 ? 12.361 -15.969 0.525 1.00 90.25 101 GLU A CA 1
ATOM 750 C C . GLU A 1 101 ? 12.384 -14.441 0.459 1.00 90.25 101 GLU A C 1
ATOM 752 O O . GLU A 1 101 ? 13.108 -13.778 1.205 1.00 90.25 101 GLU A O 1
ATOM 757 N N . VAL A 1 102 ? 11.542 -13.885 -0.410 1.00 91.25 102 VAL A N 1
ATOM 758 C CA . VAL A 1 102 ? 11.353 -12.442 -0.592 1.00 91.25 102 VAL A CA 1
ATOM 759 C C . VAL A 1 102 ? 9.877 -12.108 -0.416 1.00 91.25 102 VAL A C 1
ATOM 761 O O . VAL A 1 102 ? 9.009 -12.841 -0.886 1.00 91.25 102 VAL A O 1
ATOM 764 N N . ASP A 1 103 ? 9.597 -11.000 0.264 1.00 92.56 103 ASP A N 1
ATOM 765 C CA . ASP A 1 103 ? 8.244 -10.454 0.355 1.00 92.56 103 ASP A CA 1
ATOM 766 C C . ASP A 1 103 ? 7.971 -9.560 -0.849 1.00 92.56 103 ASP A C 1
ATOM 768 O O . ASP A 1 103 ? 8.791 -8.710 -1.197 1.00 92.56 103 ASP A O 1
ATOM 772 N N . ILE A 1 104 ? 6.825 -9.769 -1.488 1.00 90.62 104 ILE A N 1
ATOM 773 C CA . ILE A 1 104 ? 6.402 -9.050 -2.684 1.00 90.62 104 ILE A CA 1
ATOM 774 C C . ILE A 1 104 ? 5.011 -8.482 -2.439 1.00 90.62 104 ILE A C 1
ATOM 776 O O . ILE A 1 104 ? 4.057 -9.226 -2.191 1.00 90.62 104 ILE A O 1
ATOM 780 N N . ASP A 1 105 ? 4.887 -7.166 -2.562 1.00 92.00 105 ASP A N 1
ATOM 781 C CA . ASP A 1 105 ? 3.595 -6.495 -2.553 1.00 92.00 105 ASP A CA 1
ATOM 782 C C . ASP A 1 105 ? 2.886 -6.738 -3.887 1.00 92.00 105 ASP A C 1
ATOM 784 O O . ASP A 1 105 ? 3.358 -6.342 -4.951 1.00 92.00 105 ASP A O 1
ATOM 788 N N . VAL A 1 106 ? 1.739 -7.414 -3.841 1.00 91.94 106 VAL A N 1
ATOM 789 C CA . VAL A 1 106 ? 0.911 -7.710 -5.026 1.00 91.94 106 VAL A CA 1
ATOM 790 C C . VAL A 1 106 ? -0.235 -6.720 -5.203 1.00 91.94 106 VAL A C 1
ATOM 792 O O . VAL A 1 106 ? -0.950 -6.755 -6.204 1.00 91.94 106 VAL A O 1
ATOM 795 N N . GLY A 1 107 ? -0.420 -5.822 -4.241 1.00 86.81 107 GLY A N 1
ATOM 796 C CA . GLY A 1 107 ? -1.369 -4.729 -4.334 1.00 86.81 107 GLY A CA 1
ATOM 797 C C . GLY A 1 107 ? -1.024 -3.620 -3.351 1.00 86.81 107 GLY A C 1
ATOM 798 O O . GLY A 1 107 ? -0.460 -3.874 -2.292 1.00 86.81 107 GLY A O 1
ATOM 799 N N . PHE A 1 108 ? -1.364 -2.387 -3.739 1.00 85.75 108 PHE A N 1
ATOM 800 C CA . PHE A 1 108 ? -1.024 -1.163 -3.009 1.00 85.75 108 PHE A CA 1
ATOM 801 C C . PHE A 1 108 ? 0.480 -1.053 -2.682 1.00 85.75 108 PHE A C 1
ATOM 803 O O . PHE A 1 108 ? 0.885 -1.085 -1.529 1.00 85.75 108 PHE A O 1
ATOM 810 N N . MET A 1 109 ? 1.305 -0.941 -3.726 1.00 89.31 109 MET A N 1
ATOM 811 C CA . MET A 1 109 ? 2.772 -0.991 -3.613 1.00 89.31 109 MET A CA 1
ATOM 812 C C . MET A 1 109 ? 3.411 0.373 -3.329 1.00 89.31 109 MET A C 1
ATOM 814 O O . MET A 1 109 ? 4.452 0.463 -2.691 1.00 89.31 109 MET A O 1
ATOM 818 N N . VAL A 1 110 ? 2.819 1.444 -3.864 1.00 91.19 110 VAL A N 1
ATOM 819 C CA . VAL A 1 110 ? 3.423 2.77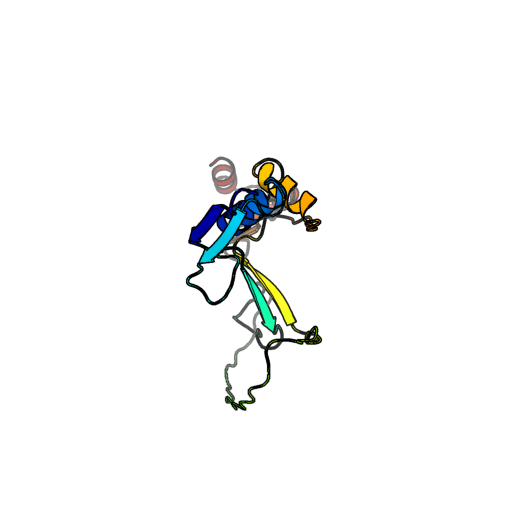9 -3.867 1.00 91.19 110 VAL A CA 1
ATOM 820 C C . VAL A 1 110 ? 2.393 3.836 -3.507 1.00 91.19 110 VAL A C 1
ATOM 822 O O . VAL A 1 110 ? 1.220 3.744 -3.875 1.00 91.19 110 VAL A O 1
ATOM 825 N N . TYR A 1 111 ? 2.849 4.876 -2.820 1.00 91.19 111 TYR A N 1
ATOM 826 C CA . TYR A 1 111 ? 2.086 6.092 -2.582 1.00 91.19 111 TYR A CA 1
ATOM 827 C C . TYR A 1 111 ? 2.983 7.310 -2.771 1.00 91.19 111 TYR A C 1
ATOM 829 O O . TYR A 1 111 ? 4.203 7.201 -2.834 1.00 91.19 111 TYR A O 1
ATOM 837 N N . ASN A 1 112 ? 2.373 8.489 -2.867 1.00 90.81 112 ASN A N 1
ATOM 838 C CA . ASN A 1 112 ? 3.110 9.744 -2.873 1.00 90.81 112 ASN A CA 1
ATOM 839 C C . ASN A 1 112 ? 2.494 10.739 -1.885 1.00 90.81 112 ASN A C 1
ATOM 841 O O . ASN A 1 112 ? 1.279 10.767 -1.675 1.00 90.81 112 ASN A O 1
ATOM 845 N N . ASN A 1 113 ? 3.345 11.572 -1.291 1.00 90.00 113 ASN A N 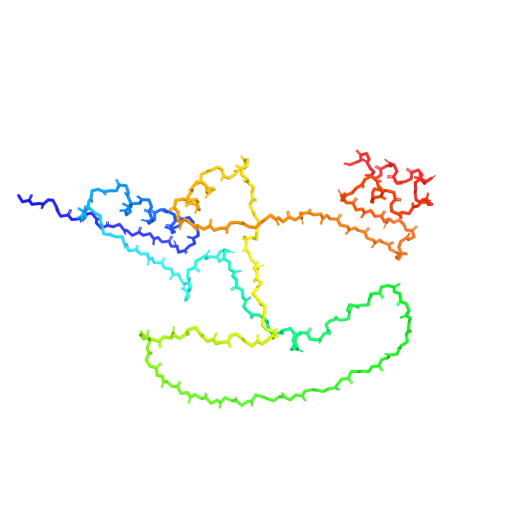1
ATOM 846 C CA . ASN A 1 113 ? 2.943 12.488 -0.224 1.00 90.00 113 ASN A CA 1
ATOM 847 C C . ASN A 1 113 ? 1.987 13.595 -0.698 1.00 90.00 113 ASN A C 1
ATOM 849 O O . ASN A 1 113 ? 1.171 14.067 0.089 1.00 90.00 113 ASN A O 1
ATOM 853 N N . ALA A 1 114 ? 2.065 13.998 -1.971 1.00 91.69 114 ALA A N 1
ATOM 854 C CA . ALA A 1 114 ? 1.237 15.072 -2.520 1.00 91.69 114 ALA A CA 1
ATOM 855 C C . ALA A 1 114 ? -0.228 14.644 -2.712 1.00 91.69 114 ALA A C 1
ATOM 857 O O . ALA A 1 114 ? -1.142 15.405 -2.402 1.00 91.69 114 ALA A O 1
ATOM 858 N N . ASN A 1 115 ? -0.453 13.415 -3.180 1.00 93.06 115 ASN A N 1
ATOM 859 C CA . ASN A 1 115 ? -1.782 12.897 -3.500 1.00 93.06 115 ASN A CA 1
ATOM 860 C C . ASN A 1 115 ? -2.448 12.212 -2.300 1.00 93.06 115 ASN A C 1
ATOM 862 O O . ASN A 1 115 ? -3.672 12.097 -2.280 1.00 93.06 115 ASN A O 1
ATOM 866 N N . TYR A 1 116 ? -1.674 11.768 -1.300 1.00 93.69 116 TYR A N 1
ATOM 867 C CA . TYR A 1 116 ? -2.184 11.008 -0.151 1.00 93.69 116 TYR A CA 1
ATOM 868 C C . TYR A 1 116 ? -1.806 11.605 1.219 1.00 93.69 116 TYR A C 1
ATOM 870 O O . TYR A 1 116 ? -1.365 10.869 2.103 1.00 93.69 116 TYR A O 1
ATOM 878 N N . PRO A 1 117 ? -2.028 12.911 1.465 1.00 94.44 117 PRO A N 1
ATOM 879 C CA . PRO A 1 117 ? -1.564 13.575 2.686 1.00 94.44 117 PRO A CA 1
ATOM 880 C C . PRO A 1 117 ? -2.131 12.958 3.976 1.00 94.44 117 PRO A C 1
ATOM 882 O O . PRO A 1 117 ? -1.405 12.794 4.955 1.00 94.44 117 PRO A O 1
ATOM 885 N N . ASN A 1 118 ? -3.408 12.559 3.978 1.00 94.38 118 ASN A N 1
ATOM 886 C CA . ASN A 1 118 ? -4.040 11.937 5.149 1.00 94.38 118 ASN A CA 1
ATOM 887 C C . ASN A 1 118 ? -3.414 10.581 5.487 1.00 94.38 118 ASN A C 1
ATOM 889 O O . ASN A 1 118 ? -3.170 10.279 6.651 1.00 94.38 118 ASN A O 1
ATOM 893 N N . MET A 1 119 ? -3.127 9.776 4.467 1.00 93.31 119 MET A N 1
ATOM 894 C CA . MET A 1 119 ? -2.534 8.458 4.656 1.00 93.31 119 MET A CA 1
ATOM 895 C C . MET A 1 119 ? -1.065 8.559 5.069 1.00 93.31 119 MET A C 1
ATOM 897 O O . MET A 1 119 ? -0.649 7.841 5.970 1.00 93.31 119 MET A O 1
ATOM 901 N N . THR A 1 120 ? -0.301 9.489 4.488 1.00 93.50 120 THR A N 1
ATOM 902 C CA . THR A 1 120 ? 1.075 9.774 4.922 1.00 93.50 120 THR A CA 1
ATOM 903 C C . THR A 1 120 ? 1.119 10.161 6.401 1.00 93.50 120 THR A C 1
ATOM 905 O O . THR A 1 120 ? 1.954 9.651 7.149 1.00 93.50 120 THR A O 1
ATOM 908 N N . ASN A 1 121 ? 0.209 11.033 6.846 1.00 93.31 121 ASN A N 1
ATOM 909 C CA . ASN A 1 121 ? 0.123 11.410 8.258 1.00 93.31 121 ASN A CA 1
ATOM 910 C C . ASN A 1 121 ? -0.240 10.212 9.136 1.00 93.31 121 ASN A C 1
ATOM 912 O O . ASN A 1 121 ? 0.402 9.990 10.157 1.00 93.31 121 ASN A O 1
ATOM 916 N N . TRP A 1 122 ? -1.201 9.398 8.703 1.00 94.19 122 TRP A N 1
ATOM 917 C CA . TRP A 1 122 ? -1.589 8.194 9.426 1.00 94.19 122 TRP A CA 1
ATOM 918 C C . TRP A 1 122 ? -0.430 7.192 9.570 1.00 94.19 122 TRP A C 1
ATOM 920 O O . TRP A 1 122 ? -0.170 6.707 10.670 1.00 94.19 122 TRP A O 1
ATOM 930 N N . PHE A 1 123 ? 0.336 6.936 8.504 1.00 94.00 123 PHE A N 1
ATOM 931 C CA . PHE A 1 123 ? 1.543 6.101 8.566 1.00 94.00 123 PHE A CA 1
ATOM 932 C C . PHE A 1 123 ? 2.589 6.669 9.523 1.00 94.00 123 PHE A C 1
ATOM 934 O O . PHE A 1 123 ? 3.152 5.923 10.325 1.00 94.00 123 PHE A O 1
ATOM 941 N N . LYS A 1 124 ? 2.792 7.990 9.509 1.00 93.56 124 LYS A N 1
ATOM 942 C CA . LYS A 1 124 ? 3.695 8.671 10.441 1.00 93.56 124 LYS A CA 1
ATOM 943 C C . LYS A 1 124 ? 3.252 8.510 11.896 1.00 93.56 124 LYS A C 1
ATOM 945 O O . LYS A 1 124 ? 4.094 8.249 12.750 1.00 93.56 124 LYS A O 1
ATOM 950 N N . GLU A 1 125 ? 1.960 8.646 12.183 1.00 93.81 125 GLU A N 1
ATOM 951 C CA . GLU A 1 125 ? 1.409 8.457 13.532 1.00 93.81 125 GLU A CA 1
ATOM 952 C C . GLU A 1 125 ? 1.544 7.010 14.021 1.00 93.81 125 GLU A C 1
ATOM 954 O O . GLU A 1 125 ? 1.810 6.781 15.199 1.00 93.81 125 GLU A O 1
ATOM 959 N N . MET A 1 126 ? 1.439 6.034 13.117 1.00 92.75 126 MET A N 1
ATOM 960 C CA . MET A 1 126 ? 1.683 4.621 13.424 1.00 92.75 126 MET A CA 1
ATOM 961 C C . MET A 1 126 ? 3.173 4.244 13.474 1.00 92.75 126 MET A C 1
ATOM 963 O O . MET A 1 126 ? 3.500 3.115 13.834 1.00 92.75 126 MET A O 1
ATOM 967 N N . GLY A 1 127 ? 4.083 5.156 13.114 1.00 93.50 127 GLY A N 1
ATOM 968 C CA . GLY A 1 127 ? 5.518 4.873 13.034 1.00 93.50 127 GLY A CA 1
ATOM 969 C C . GLY A 1 127 ? 5.904 3.922 11.894 1.00 93.50 127 GLY A C 1
ATOM 970 O O . GLY A 1 127 ? 6.949 3.277 11.971 1.00 93.50 127 GLY A O 1
ATOM 971 N N . ILE A 1 128 ? 5.075 3.819 10.849 1.00 91.56 128 ILE A N 1
ATOM 972 C CA . ILE A 1 128 ? 5.364 3.016 9.656 1.00 91.56 128 ILE A CA 1
ATOM 973 C C . ILE A 1 128 ? 6.395 3.757 8.802 1.00 91.56 128 ILE A C 1
ATOM 975 O O . ILE A 1 128 ? 6.216 4.929 8.466 1.00 91.56 128 ILE A O 1
ATOM 979 N N . GLN A 1 129 ? 7.478 3.063 8.459 1.00 88.31 129 GLN A N 1
ATOM 980 C CA . GLN A 1 129 ? 8.543 3.590 7.609 1.00 88.31 129 GLN A CA 1
ATOM 981 C C . GLN A 1 129 ? 8.200 3.338 6.140 1.00 88.31 129 GLN A C 1
ATOM 983 O O . GLN A 1 129 ? 7.764 2.246 5.781 1.00 88.31 129 GLN A O 1
ATOM 988 N N . GLY A 1 130 ? 8.377 4.365 5.311 1.00 86.62 130 GLY A N 1
ATOM 989 C CA . GLY A 1 130 ? 8.327 4.248 3.858 1.00 86.62 130 GLY A CA 1
ATOM 990 C C . GLY A 1 130 ? 9.738 4.187 3.285 1.00 86.62 130 GLY A C 1
ATOM 991 O O . GLY A 1 130 ? 10.660 4.767 3.857 1.00 86.62 130 GLY A O 1
ATOM 992 N N . GLU A 1 131 ? 9.877 3.516 2.149 1.00 87.69 131 GLU A N 1
ATOM 993 C CA . GLU A 1 131 ? 11.111 3.458 1.368 1.00 87.69 131 GLU A CA 1
ATOM 994 C C . GLU A 1 131 ? 10.917 4.244 0.069 1.00 87.69 131 GLU A C 1
ATOM 996 O O . GLU A 1 131 ? 9.870 4.146 -0.579 1.00 87.69 131 GLU A O 1
ATOM 1001 N N . GLU A 1 132 ? 11.920 5.035 -0.310 1.00 89.50 132 GLU A N 1
ATOM 1002 C CA . GLU A 1 132 ? 11.905 5.746 -1.588 1.00 89.50 132 GLU A CA 1
ATOM 1003 C C . GLU A 1 132 ? 12.032 4.741 -2.736 1.00 89.50 132 GLU A C 1
ATOM 1005 O O . GLU A 1 132 ? 12.896 3.862 -2.725 1.00 89.50 132 GLU A O 1
ATOM 1010 N N . THR A 1 133 ? 11.174 4.879 -3.743 1.00 85.50 133 THR A N 1
ATOM 1011 C CA . THR A 1 133 ? 11.123 3.966 -4.887 1.00 85.50 133 THR A CA 1
ATOM 1012 C C . THR A 1 133 ? 11.098 4.738 -6.197 1.00 85.50 133 THR A C 1
ATOM 1014 O O . THR A 1 133 ? 10.436 5.772 -6.317 1.00 85.50 133 THR A O 1
ATOM 1017 N N . ASP A 1 134 ? 11.830 4.235 -7.190 1.00 83.56 134 ASP A N 1
ATOM 1018 C CA . ASP A 1 134 ? 11.823 4.786 -8.539 1.00 83.56 134 ASP A CA 1
ATOM 1019 C C . ASP A 1 134 ? 10.687 4.149 -9.344 1.00 83.56 134 ASP A C 1
ATOM 1021 O O . ASP A 1 134 ? 10.704 2.956 -9.644 1.00 83.56 134 ASP A O 1
ATOM 1025 N N . MET A 1 135 ? 9.702 4.962 -9.725 1.00 85.94 135 MET A N 1
ATOM 1026 C CA . MET A 1 135 ? 8.603 4.551 -10.604 1.00 85.94 135 MET A CA 1
ATOM 1027 C C . MET A 1 135 ? 8.985 4.691 -12.085 1.00 85.94 135 MET A C 1
ATOM 1029 O O . MET A 1 135 ? 8.163 5.106 -12.907 1.00 85.94 135 MET A O 1
ATOM 1033 N N . SER A 1 136 ? 10.240 4.402 -12.434 1.00 87.25 136 SER A N 1
ATOM 1034 C CA . SER A 1 136 ? 10.700 4.512 -13.810 1.00 87.25 136 SER A CA 1
ATOM 1035 C C . SER A 1 136 ? 10.074 3.437 -14.696 1.00 87.25 136 SER A C 1
ATOM 1037 O O . SER A 1 136 ? 9.897 2.279 -14.319 1.00 87.25 136 SER A O 1
ATOM 1039 N N . LEU A 1 137 ? 9.726 3.844 -15.914 1.00 86.56 137 LEU A N 1
ATOM 1040 C CA . LEU A 1 137 ? 9.219 2.969 -16.959 1.00 86.56 137 LEU A CA 1
ATOM 1041 C C . LEU A 1 137 ? 10.256 2.896 -18.072 1.00 86.56 137 LEU A C 1
ATOM 1043 O O . LEU A 1 137 ? 10.802 3.918 -18.488 1.00 86.56 137 LEU A O 1
ATOM 1047 N N . SER A 1 138 ? 10.502 1.689 -18.573 1.00 86.81 138 SER A N 1
ATOM 1048 C CA . SER A 1 138 ? 11.326 1.474 -19.760 1.00 86.81 138 SER A CA 1
ATOM 1049 C C . SER A 1 138 ? 10.616 0.536 -20.728 1.00 86.81 138 SER A C 1
ATOM 1051 O O . SER A 1 138 ? 9.970 -0.426 -20.313 1.00 86.81 138 SER A O 1
ATOM 1053 N N . ILE A 1 139 ? 10.724 0.831 -22.020 1.00 85.06 139 ILE A N 1
ATOM 1054 C CA . ILE A 1 139 ? 10.082 0.095 -23.109 1.00 85.06 139 ILE A CA 1
ATOM 1055 C C . ILE A 1 139 ? 11.153 -0.223 -24.152 1.00 85.06 139 ILE A C 1
ATOM 1057 O O . ILE A 1 139 ? 11.894 0.666 -24.56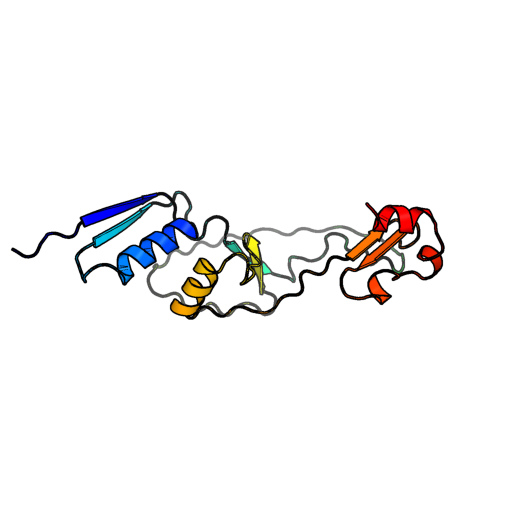8 1.00 85.06 139 ILE A O 1
ATOM 1061 N N . SER A 1 140 ? 11.209 -1.480 -24.591 1.00 85.25 140 SER A N 1
ATOM 1062 C CA . SER A 1 140 ? 12.022 -1.914 -25.730 1.00 85.25 140 SER A CA 1
ATOM 1063 C C . SER A 1 140 ? 11.159 -2.763 -26.663 1.00 85.25 140 SER A C 1
ATOM 1065 O O . SER A 1 140 ? 10.596 -3.779 -26.253 1.00 85.25 140 SER A O 1
ATOM 1067 N N . LEU A 1 141 ? 11.019 -2.319 -27.910 1.00 82.06 141 LEU A N 1
ATOM 1068 C CA . LEU A 1 141 ? 10.258 -2.974 -28.970 1.00 82.06 141 LEU A CA 1
ATOM 1069 C C . LEU A 1 141 ? 11.200 -3.476 -30.063 1.00 82.06 141 LEU A C 1
ATOM 1071 O O . LEU A 1 141 ? 12.206 -2.842 -30.392 1.00 82.06 141 LEU A O 1
ATOM 1075 N N . ASP A 1 142 ? 10.859 -4.632 -30.635 1.00 81.75 142 ASP A N 1
ATOM 1076 C CA . ASP A 1 142 ? 11.577 -5.247 -31.757 1.00 81.75 142 ASP A CA 1
ATOM 1077 C C . ASP A 1 142 ? 13.092 -5.365 -31.537 1.00 81.75 142 ASP A C 1
ATOM 1079 O O . ASP A 1 142 ? 13.881 -5.163 -32.462 1.00 81.75 142 ASP A O 1
ATOM 1083 N N . GLN A 1 143 ? 13.508 -5.690 -30.307 1.00 80.19 143 GLN A N 1
ATOM 1084 C CA . GLN A 1 143 ? 14.923 -5.774 -29.914 1.00 80.19 143 GLN A CA 1
ATOM 1085 C C . GLN A 1 143 ? 15.669 -4.437 -30.123 1.00 80.19 143 GLN A C 1
ATOM 1087 O O . GLN A 1 143 ? 16.774 -4.417 -30.665 1.00 80.19 143 GLN A O 1
ATOM 1092 N N . GLY A 1 144 ? 15.036 -3.312 -29.771 1.00 73.31 144 GLY A N 1
ATOM 1093 C CA . GLY A 1 144 ? 15.611 -1.963 -29.875 1.00 73.31 144 GLY A CA 1
ATOM 1094 C C . GLY A 1 144 ? 15.590 -1.359 -31.287 1.00 73.31 144 GLY A C 1
ATOM 1095 O O . GLY A 1 144 ? 16.214 -0.325 -31.539 1.00 73.31 144 GLY A O 1
ATOM 1096 N N . LYS A 1 145 ? 14.895 -1.990 -32.247 1.00 70.62 145 LYS A N 1
ATOM 1097 C CA . LYS A 1 145 ? 14.879 -1.549 -33.658 1.00 70.62 145 LYS A CA 1
ATOM 1098 C C . LYS A 1 145 ? 13.823 -0.488 -33.954 1.00 70.62 145 LYS A C 1
ATOM 1100 O O . LYS A 1 145 ? 14.026 0.327 -34.864 1.00 70.62 145 LYS A O 1
ATOM 1105 N N . THR A 1 146 ? 12.710 -0.498 -33.225 1.00 74.75 146 THR A N 1
ATOM 1106 C CA . THR A 1 146 ? 11.598 0.444 -33.417 1.00 74.75 146 THR A CA 1
ATOM 1107 C C . THR A 1 146 ? 11.556 1.478 -32.310 1.00 74.75 146 THR A C 1
ATOM 1109 O O . THR A 1 146 ? 11.824 2.644 -32.604 1.00 74.75 146 THR A O 1
ATOM 1112 N N . VAL A 1 147 ? 11.277 1.054 -31.071 1.00 78.75 147 VAL A N 1
ATOM 1113 C CA . VAL A 1 147 ? 11.232 1.933 -29.900 1.00 78.75 147 VAL A CA 1
ATOM 1114 C C . VAL A 1 147 ? 12.069 1.419 -28.749 1.00 78.75 147 VAL A C 1
ATOM 1116 O O . VAL A 1 147 ? 11.847 0.314 -28.271 1.00 78.75 147 VAL A O 1
ATOM 1119 N N . GLU A 1 148 ? 12.992 2.252 -28.282 1.00 85.75 148 GLU A N 1
ATOM 1120 C CA . GLU A 1 148 ? 13.747 2.037 -27.060 1.00 85.75 148 GLU A CA 1
ATOM 1121 C C . GLU A 1 148 ? 13.779 3.336 -26.256 1.00 85.75 148 GLU A C 1
ATOM 1123 O O . GLU A 1 148 ? 14.288 4.361 -26.710 1.00 85.75 148 GLU A O 1
ATOM 1128 N N . TRP A 1 149 ? 13.162 3.312 -25.078 1.00 86.31 149 TRP A N 1
ATOM 1129 C CA . TRP A 1 149 ? 12.914 4.516 -24.292 1.00 86.31 149 TRP A CA 1
ATOM 1130 C C . TRP A 1 149 ? 12.854 4.200 -22.798 1.00 86.31 149 TRP A C 1
ATOM 1132 O O . TRP A 1 149 ? 12.350 3.151 -22.396 1.00 86.31 149 TRP A O 1
ATOM 1142 N N . SER A 1 150 ? 13.335 5.130 -21.975 1.00 87.12 150 SER A N 1
ATOM 1143 C CA . SER A 1 150 ? 13.252 5.086 -20.515 1.00 87.12 150 SER A CA 1
ATOM 1144 C C . SER A 1 150 ? 12.931 6.465 -19.943 1.00 87.12 150 SER A C 1
ATOM 1146 O O . SER A 1 150 ? 13.483 7.474 -20.386 1.00 87.12 150 SER A O 1
ATOM 1148 N N . SER A 1 151 ? 12.095 6.508 -18.904 1.00 84.69 151 SER A N 1
ATOM 1149 C CA . SER A 1 151 ? 11.741 7.742 -18.193 1.00 84.69 151 SER A CA 1
ATOM 1150 C C . SER A 1 151 ? 12.831 8.253 -17.240 1.00 84.69 151 SER A C 1
ATOM 1152 O O . SER A 1 151 ? 12.676 9.322 -16.657 1.00 84.69 151 SER A O 1
A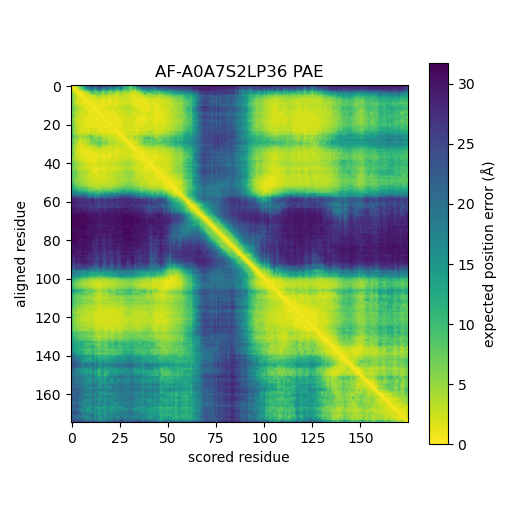TOM 1154 N N . HIS A 1 152 ? 13.916 7.498 -17.042 1.00 79.94 152 HIS A N 1
ATOM 1155 C CA . HIS A 1 152 ? 14.883 7.746 -15.967 1.00 79.94 152 HIS A CA 1
ATOM 1156 C C . HIS A 1 152 ? 15.884 8.885 -16.269 1.00 79.94 152 HIS A C 1
ATOM 1158 O O . HIS A 1 152 ? 16.468 9.456 -15.352 1.00 79.94 152 HIS A O 1
ATOM 1164 N N . SER A 1 153 ? 16.127 9.238 -17.540 1.00 79.38 153 SER A N 1
ATOM 1165 C CA . SER A 1 153 ? 17.072 10.313 -17.905 1.00 79.38 153 SER A CA 1
ATOM 1166 C C . SER A 1 153 ? 16.891 10.823 -19.340 1.00 79.38 153 SER A C 1
ATOM 1168 O O . SER A 1 153 ? 16.274 10.158 -20.167 1.00 79.38 153 SER A O 1
ATOM 1170 N N . LEU A 1 154 ? 17.499 11.972 -19.673 1.00 75.56 154 LEU A N 1
ATOM 1171 C CA . LEU A 1 154 ? 17.553 12.491 -21.052 1.00 75.56 154 LEU A CA 1
ATOM 1172 C C . LEU A 1 154 ? 18.243 11.514 -22.017 1.00 75.56 154 LEU A C 1
ATOM 1174 O O . LEU A 1 154 ? 17.828 11.380 -23.165 1.00 75.56 154 LEU A O 1
ATOM 1178 N N . GLN A 1 155 ? 19.277 10.810 -21.550 1.00 77.44 155 GLN A N 1
ATOM 1179 C CA . GLN A 1 155 ? 19.917 9.730 -22.302 1.00 77.44 155 GLN A CA 1
ATOM 1180 C C . GLN A 1 155 ? 18.974 8.532 -22.466 1.00 77.44 155 GLN A C 1
ATOM 1182 O O . GLN A 1 155 ? 18.981 7.904 -23.516 1.00 77.44 155 GLN A O 1
ATOM 1187 N N . GLY A 1 156 ? 18.132 8.255 -21.467 1.00 75.56 156 GLY A N 1
ATOM 1188 C CA . GLY A 1 156 ? 17.080 7.239 -21.529 1.00 75.56 156 GLY A CA 1
ATOM 1189 C C . GLY A 1 156 ? 15.981 7.562 -22.542 1.00 75.56 156 GLY A C 1
ATOM 1190 O O . GLY A 1 156 ? 15.458 6.648 -23.174 1.00 75.56 156 GLY A O 1
ATOM 1191 N N . ILE A 1 157 ? 15.683 8.847 -22.771 1.00 76.12 157 ILE A N 1
ATOM 1192 C CA . ILE A 1 157 ? 14.757 9.263 -23.834 1.00 76.12 157 ILE A CA 1
ATOM 1193 C C . ILE A 1 157 ? 15.308 8.877 -25.210 1.00 76.12 157 ILE A C 1
ATOM 1195 O O . ILE A 1 157 ? 14.558 8.407 -26.054 1.00 76.12 157 ILE A O 1
ATOM 1199 N N . PHE A 1 158 ? 16.613 9.032 -25.435 1.00 74.06 158 PHE A N 1
ATOM 1200 C CA . PHE A 1 158 ? 17.280 8.663 -26.688 1.00 74.06 158 PHE A CA 1
ATOM 1201 C C . PHE A 1 158 ? 18.175 7.436 -26.503 1.00 74.06 158 PHE A C 1
ATOM 1203 O O . PHE A 1 158 ? 19.315 7.427 -26.974 1.00 74.06 158 PHE A O 1
ATOM 1210 N N . ALA A 1 159 ? 17.659 6.409 -25.815 1.00 76.56 159 ALA A N 1
ATOM 1211 C CA . ALA A 1 159 ? 18.405 5.196 -25.470 1.00 76.56 159 ALA A CA 1
ATOM 1212 C C . ALA A 1 159 ? 19.109 4.569 -26.690 1.00 76.56 159 ALA A C 1
ATOM 1214 O O . ALA A 1 159 ? 20.215 4.043 -26.564 1.00 76.56 159 ALA A O 1
ATOM 1215 N N . ASN A 1 160 ? 18.520 4.727 -27.882 1.00 76.25 160 ASN A N 1
ATOM 1216 C CA . ASN A 1 160 ? 19.151 4.443 -29.164 1.00 76.25 160 ASN A CA 1
ATOM 1217 C C . ASN A 1 160 ? 19.361 5.732 -30.003 1.00 76.25 160 ASN A C 1
ATOM 1219 O O . ASN A 1 160 ? 18.389 6.317 -30.496 1.00 76.25 160 ASN A O 1
ATOM 1223 N N . PRO A 1 161 ? 20.615 6.149 -30.281 1.00 74.88 161 PRO A N 1
ATOM 1224 C CA . PRO A 1 161 ? 20.911 7.326 -31.107 1.00 74.88 161 PRO A CA 1
ATOM 1225 C C . PRO A 1 161 ? 20.341 7.258 -32.532 1.00 74.88 161 PRO A C 1
ATOM 1227 O O . PRO A 1 161 ? 20.001 8.287 -33.111 1.00 74.88 161 PRO A O 1
ATOM 1230 N N . MET A 1 162 ? 20.200 6.056 -33.107 1.00 76.94 162 MET A N 1
ATOM 1231 C CA . MET A 1 162 ? 19.590 5.886 -34.433 1.00 76.94 162 MET A CA 1
ATOM 1232 C C . MET A 1 162 ? 18.073 6.070 -34.418 1.00 76.94 162 MET A C 1
ATOM 1234 O O . MET A 1 162 ? 17.466 6.255 -35.470 1.00 76.94 162 MET A O 1
ATOM 1238 N N . GLN A 1 163 ? 17.442 6.014 -33.247 1.00 76.88 163 GLN A N 1
ATOM 1239 C CA . GLN A 1 163 ? 16.027 6.320 -33.107 1.00 76.88 163 GLN A CA 1
ATOM 1240 C C . GLN A 1 163 ? 15.785 7.830 -33.021 1.00 76.88 163 GLN A C 1
ATOM 1242 O O . GLN A 1 163 ? 14.799 8.318 -33.566 1.00 76.88 163 GLN A O 1
ATOM 1247 N N . ALA A 1 164 ? 16.729 8.575 -32.437 1.00 77.44 164 ALA A N 1
ATOM 1248 C CA . ALA A 1 164 ? 16.671 10.033 -32.353 1.00 77.44 164 ALA A CA 1
ATOM 1249 C C . ALA A 1 164 ? 16.580 10.717 -33.728 1.00 77.44 164 ALA A C 1
ATOM 1251 O O . ALA A 1 164 ? 16.141 11.850 -33.817 1.00 77.44 164 ALA A O 1
ATOM 1252 N N . ILE A 1 165 ? 16.976 10.051 -34.813 1.00 83.25 165 ILE A N 1
ATOM 1253 C CA . ILE A 1 165 ? 16.893 10.605 -36.173 1.00 83.25 165 ILE A CA 1
ATOM 1254 C C . ILE A 1 165 ? 15.604 10.221 -36.922 1.00 83.25 165 ILE A C 1
ATOM 1256 O O . ILE A 1 165 ? 15.418 10.651 -38.060 1.00 83.25 165 ILE A O 1
ATOM 1260 N N . LYS A 1 166 ? 14.711 9.415 -36.326 1.00 81.62 166 LYS A N 1
ATOM 1261 C CA . LYS A 1 166 ? 13.488 8.920 -36.981 1.00 81.62 166 LYS A CA 1
ATOM 1262 C C . LYS A 1 166 ? 12.289 9.852 -36.731 1.00 81.62 166 LYS A C 1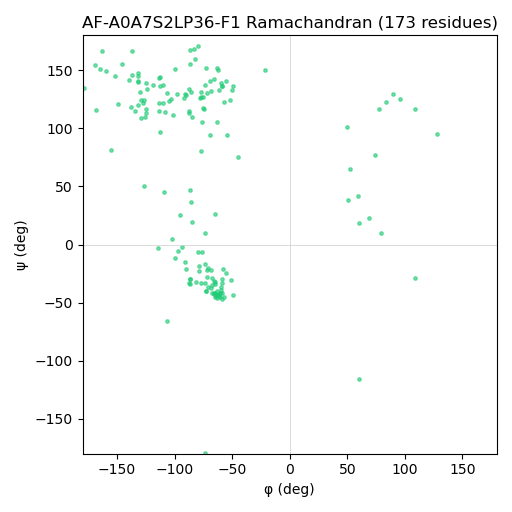
ATOM 1264 O O . LYS A 1 166 ? 11.957 10.093 -35.569 1.00 81.62 166 LYS A O 1
ATOM 1269 N N . PRO A 1 167 ? 11.586 10.336 -37.774 1.00 81.81 167 PRO A N 1
ATOM 1270 C CA . PRO A 1 167 ? 10.412 11.206 -37.618 1.00 81.81 167 PRO A CA 1
ATOM 1271 C C . PRO A 1 167 ? 9.274 10.589 -36.791 1.00 81.81 167 PRO A C 1
ATOM 1273 O O . PRO A 1 167 ? 8.575 11.289 -36.056 1.00 81.81 167 PRO A O 1
ATOM 1276 N N . GLU A 1 168 ? 9.097 9.270 -36.878 1.00 80.06 168 GLU A N 1
ATOM 1277 C CA . GLU A 1 168 ? 8.055 8.533 -36.159 1.00 80.06 168 GLU A CA 1
ATOM 1278 C C . GLU A 1 168 ? 8.264 8.601 -34.641 1.00 80.06 168 GLU A C 1
ATOM 1280 O O . GLU A 1 168 ? 7.295 8.660 -33.886 1.00 80.06 168 GLU A O 1
ATOM 1285 N N . PHE A 1 169 ? 9.520 8.673 -34.184 1.00 82.12 169 PHE A N 1
ATOM 1286 C CA . PHE A 1 169 ? 9.830 8.769 -32.759 1.00 82.12 169 PHE A CA 1
ATOM 1287 C C . PHE A 1 169 ? 9.400 10.109 -32.154 1.00 82.12 169 PHE A C 1
ATOM 1289 O O . PHE A 1 169 ? 8.875 10.156 -31.047 1.00 82.12 169 PHE A O 1
ATOM 1296 N N . TYR A 1 170 ? 9.546 11.203 -32.900 1.00 83.62 170 TYR A N 1
ATOM 1297 C CA . TYR A 1 170 ? 9.068 12.514 -32.458 1.00 83.62 170 TYR A CA 1
ATOM 1298 C C . TYR A 1 170 ? 7.545 12.632 -32.488 1.00 83.62 170 TYR A C 1
ATOM 1300 O O . TYR A 1 170 ? 6.983 13.387 -31.699 1.00 83.62 170 TYR A O 1
ATOM 1308 N N . THR A 1 171 ? 6.876 11.880 -33.367 1.00 82.88 171 THR A N 1
ATOM 1309 C CA . THR A 1 171 ? 5.411 11.762 -33.328 1.00 82.88 171 THR A CA 1
ATOM 1310 C C . THR A 1 171 ? 4.982 11.065 -32.036 1.00 82.88 171 THR A C 1
ATOM 1312 O O . THR A 1 171 ? 4.130 11.589 -31.332 1.00 82.88 171 THR A O 1
ATOM 1315 N N . PHE A 1 172 ? 5.659 9.972 -31.664 1.00 82.38 172 PHE A N 1
ATOM 1316 C CA . PHE A 1 172 ? 5.454 9.281 -30.387 1.00 82.38 172 PHE A CA 1
ATOM 1317 C C . PHE A 1 172 ? 5.705 10.173 -29.159 1.00 82.38 172 PHE A C 1
ATOM 1319 O O . PHE A 1 172 ? 4.929 10.118 -28.219 1.00 82.38 172 PHE A O 1
ATOM 1326 N N . LEU A 1 173 ? 6.753 11.006 -29.151 1.00 81.00 173 LEU A N 1
ATOM 1327 C CA . LEU A 1 173 ? 7.040 11.894 -28.010 1.00 81.00 173 LEU A CA 1
ATOM 1328 C C . LEU A 1 173 ? 6.046 13.056 -27.850 1.00 81.00 173 LEU A C 1
ATOM 1330 O O . LEU A 1 173 ? 6.025 13.696 -26.799 1.00 81.00 173 LEU A O 1
ATOM 1334 N N . ARG A 1 174 ? 5.310 13.402 -28.909 1.00 83.12 174 ARG A N 1
ATOM 1335 C CA . ARG A 1 174 ? 4.352 14.513 -28.903 1.00 83.12 174 ARG A CA 1
ATOM 1336 C C . ARG A 1 174 ? 2.976 14.084 -28.394 1.00 83.12 174 ARG A C 1
ATOM 1338 O O . ARG A 1 174 ? 2.270 14.926 -27.841 1.00 83.12 174 ARG A O 1
ATOM 1345 N N . ASP A 1 175 ? 2.593 12.847 -28.680 1.00 69.56 175 ASP A N 1
ATOM 1346 C CA . ASP A 1 175 ? 1.288 12.280 -28.339 1.00 69.56 175 ASP A CA 1
ATOM 1347 C C . ASP A 1 175 ? 1.219 11.891 -26.847 1.00 69.56 175 ASP A C 1
ATOM 1349 O O . ASP A 1 175 ? 0.136 12.099 -26.250 1.00 69.56 175 ASP A O 1
#

Secondary structure (DSSP, 8-state):
-PPPPEEEEEE--BHHHHHHHHHHHHHSPTTSEEEEEE-SSSSSBTT-EEEEEETTT---S----SS---------------------TT--------TTEEEEEEE-----TTT-HHHHHHHHHTTPPP-------EEE-GGGTS-EEETT-HHHHTSSTTTTT-HHHHHHHH-

Radius of gyration: 25.3 Å; Cα contacts (8 Å, |Δi|>4): 154; chains: 1; bounding box: 46×50×73 Å